Protein AF-A0A9X8VDR3-F1 (afdb_monomer_lite)

Organism: Serratia marcescens (NCBI:txid615)

InterPro domains:
  IPR025528 BrnA antitoxin of type II toxin-antitoxin system [PF14384] (17-70)

Sequence (78 aa):
SLSALPDEDIDYADAPALGEETWQTAVQGRFYKPMKVSKTIRIDADVLAWLQRPGKGYQKRLNAVLREAMLKEHEHEE

Radius of gyration: 23.39 Å; chains: 1; bounding box: 44×26×56 Å

Foldseek 3Di:
DVVPDDPVPDDCPVPDDDDPVCVVPDDPCPPPDPDDDDDDDDDDPVLQVVLCVVDPDSVVVVVVVVVVVVVVVVVVVD

Secondary structure (DSSP, 8-state):
-GGGS-GGG---SSSPPPPHHHHHT--TTTT----PPP------HHHHHHHHTT-S-HHHHHHHHHHHHHHHHHHHH-

pLDDT: mean 85.29, std 8.88, range [51.0, 96.31]

Structure (mmCIF, N/CA/C/O backbone):
data_AF-A0A9X8VDR3-F1
#
_entry.id   AF-A0A9X8VDR3-F1
#
loop_
_atom_site.group_PDB
_atom_site.id
_atom_site.type_symbol
_atom_site.label_atom_id
_atom_site.label_alt_id
_atom_site.label_comp_id
_atom_site.label_asym_id
_atom_site.label_entity_id
_atom_site.label_seq_id
_atom_site.pdbx_PDB_ins_code
_atom_site.Cartn_x
_atom_site.Cartn_y
_atom_site.Cartn_z
_atom_site.occupancy
_atom_site.B_iso_or_equiv
_atom_site.auth_seq_id
_atom_site.auth_comp_id
_atom_site.auth_asym_id
_atom_site.auth_atom_id
_atom_site.pdbx_PDB_model_num
ATOM 1 N N . SER A 1 1 ? 19.601 -16.472 -41.167 1.00 70.88 1 SER A N 1
ATOM 2 C CA . SER A 1 1 ? 18.913 -15.856 -40.011 1.00 70.88 1 SER A CA 1
ATOM 3 C C . SER A 1 1 ? 19.806 -14.755 -39.473 1.00 70.88 1 SER A C 1
ATOM 5 O O . SER A 1 1 ? 21.013 -14.933 -39.529 1.00 70.88 1 SER A O 1
ATOM 7 N N . LEU A 1 2 ? 19.246 -13.642 -38.976 1.00 68.69 2 LEU A N 1
ATOM 8 C CA . LEU A 1 2 ? 20.034 -12.530 -38.405 1.00 68.69 2 LEU A CA 1
ATOM 9 C C . LEU A 1 2 ? 20.996 -13.003 -37.300 1.00 68.69 2 LEU A C 1
ATOM 11 O O . LEU A 1 2 ? 22.103 -12.512 -37.193 1.00 68.69 2 LEU A O 1
ATOM 15 N N . SER A 1 3 ? 20.615 -14.053 -36.569 1.00 78.62 3 SER A N 1
ATOM 16 C CA . SER A 1 3 ? 21.429 -14.715 -35.543 1.00 78.62 3 SER A CA 1
ATOM 17 C C . SER A 1 3 ? 22.710 -15.406 -36.038 1.00 78.62 3 SER A C 1
ATOM 19 O O . SER A 1 3 ? 23.431 -15.969 -35.224 1.00 78.62 3 SER A O 1
ATOM 21 N N . ALA A 1 4 ? 22.932 -15.491 -37.352 1.00 86.00 4 ALA A N 1
ATOM 22 C CA . ALA A 1 4 ? 24.099 -16.140 -37.954 1.00 86.00 4 ALA A CA 1
ATOM 23 C C . ALA A 1 4 ? 25.040 -15.145 -38.655 1.00 86.00 4 ALA A C 1
ATOM 25 O O . ALA A 1 4 ? 26.056 -15.569 -39.199 1.00 86.00 4 ALA A O 1
ATOM 26 N N . LEU A 1 5 ? 24.681 -13.857 -38.681 1.00 85.81 5 LEU A N 1
ATOM 27 C CA . LEU A 1 5 ? 25.545 -12.786 -39.171 1.00 85.81 5 LEU A CA 1
ATOM 28 C C . LEU A 1 5 ? 26.480 -12.335 -38.040 1.00 85.81 5 LEU A C 1
ATOM 30 O O . LEU A 1 5 ? 26.061 -12.362 -36.880 1.00 85.81 5 LEU A O 1
ATOM 34 N N . PRO A 1 6 ? 27.725 -11.946 -38.350 1.00 86.25 6 PRO A N 1
ATOM 35 C CA . PRO A 1 6 ? 28.579 -11.281 -37.379 1.00 86.25 6 PRO A CA 1
ATOM 36 C C . PRO A 1 6 ? 28.009 -9.890 -37.059 1.00 86.25 6 PRO A C 1
ATOM 38 O O . PRO A 1 6 ? 27.419 -9.243 -37.923 1.00 86.25 6 PRO A O 1
ATOM 41 N N . ASP A 1 7 ? 28.192 -9.428 -35.821 1.00 80.94 7 ASP A N 1
ATOM 42 C CA . ASP A 1 7 ? 27.607 -8.168 -35.332 1.00 80.94 7 ASP A CA 1
ATOM 43 C C . ASP A 1 7 ? 28.007 -6.940 -36.175 1.00 80.94 7 ASP A C 1
ATOM 45 O O . ASP A 1 7 ? 27.259 -5.971 -36.257 1.00 80.94 7 ASP A O 1
ATOM 49 N N . GLU A 1 8 ? 29.171 -6.992 -36.831 1.00 82.69 8 GLU A N 1
ATOM 50 C CA . GLU A 1 8 ? 29.689 -5.935 -37.712 1.00 82.69 8 GLU A CA 1
ATOM 51 C C . GLU A 1 8 ? 28.881 -5.744 -39.005 1.00 82.69 8 GLU A C 1
ATOM 53 O O . GLU A 1 8 ? 28.863 -4.644 -39.554 1.00 82.69 8 GLU A O 1
ATOM 58 N N . ASP A 1 9 ? 28.178 -6.789 -39.452 1.00 85.06 9 ASP A N 1
ATOM 59 C CA . ASP A 1 9 ? 27.340 -6.772 -40.655 1.00 85.06 9 ASP A CA 1
ATOM 60 C C . ASP A 1 9 ? 25.867 -6.440 -40.336 1.00 85.06 9 ASP A C 1
ATOM 62 O O . ASP A 1 9 ? 25.010 -6.460 -41.227 1.00 85.06 9 ASP A O 1
ATOM 66 N N . ILE A 1 10 ? 25.539 -6.159 -39.067 1.00 84.50 10 ILE A N 1
ATOM 67 C CA . ILE A 1 10 ? 24.194 -5.750 -38.656 1.00 84.50 10 ILE A CA 1
ATOM 68 C C . ILE A 1 10 ? 24.002 -4.270 -38.998 1.00 84.50 10 ILE A C 1
ATOM 70 O O . ILE A 1 10 ? 24.681 -3.392 -38.472 1.00 84.50 10 ILE A O 1
ATOM 74 N N . ASP A 1 11 ? 23.043 -3.992 -39.878 1.00 84.00 11 ASP A N 1
ATOM 75 C CA . ASP A 1 11 ? 22.645 -2.628 -40.217 1.00 84.00 11 ASP A CA 1
ATOM 76 C C . ASP A 1 11 ? 21.812 -2.008 -39.080 1.00 84.00 11 ASP A C 1
ATOM 78 O O . ASP A 1 11 ? 20.787 -2.559 -38.681 1.00 84.00 11 ASP A O 1
ATOM 82 N N . TYR A 1 12 ? 22.262 -0.856 -38.575 1.00 81.81 12 TYR A N 1
ATOM 83 C CA . TYR A 1 12 ? 21.599 -0.060 -37.532 1.00 81.81 12 TYR A CA 1
ATOM 84 C C . TYR A 1 12 ? 21.025 1.262 -38.074 1.00 81.81 12 TYR A C 1
ATOM 86 O O . TYR A 1 12 ? 20.690 2.156 -37.291 1.00 81.81 12 TYR A O 1
ATOM 94 N N . ALA A 1 13 ? 20.941 1.443 -39.398 1.00 83.88 13 ALA A N 1
ATOM 95 C CA . ALA A 1 13 ? 20.508 2.700 -40.013 1.00 83.88 13 ALA A CA 1
ATOM 96 C C . ALA A 1 13 ? 19.084 3.130 -39.614 1.00 83.88 13 ALA A C 1
ATOM 98 O O . ALA A 1 13 ? 18.790 4.327 -39.575 1.00 83.88 13 ALA A O 1
ATOM 99 N N . ASP A 1 14 ? 18.201 2.180 -39.307 1.00 85.12 14 ASP A N 1
ATOM 100 C CA . ASP A 1 14 ? 16.828 2.423 -38.858 1.00 85.12 14 ASP A CA 1
ATOM 101 C C . ASP A 1 14 ? 16.695 2.560 -37.330 1.00 85.12 14 ASP A C 1
ATOM 103 O O . ASP A 1 14 ? 15.732 3.160 -36.843 1.00 85.12 14 ASP A O 1
ATOM 107 N N . ALA A 1 15 ? 17.666 2.045 -36.574 1.00 82.00 15 ALA A N 1
ATOM 108 C CA . ALA A 1 15 ? 17.674 2.019 -35.116 1.00 82.00 15 ALA A CA 1
ATOM 109 C C . ALA A 1 15 ? 19.093 2.280 -34.565 1.00 82.00 15 ALA A C 1
ATOM 111 O O . ALA A 1 15 ? 19.782 1.341 -34.153 1.00 82.00 15 ALA A O 1
ATOM 112 N N . PRO A 1 16 ? 19.546 3.549 -34.527 1.00 81.25 16 PRO A N 1
ATOM 113 C CA . PRO A 1 16 ? 20.867 3.883 -34.011 1.00 81.25 16 PRO A CA 1
ATOM 114 C C . PRO A 1 16 ? 21.001 3.488 -32.535 1.00 81.25 16 PRO A C 1
ATOM 116 O O . PRO A 1 16 ? 20.054 3.600 -31.752 1.00 81.25 16 PRO A O 1
ATOM 119 N N . ALA A 1 17 ? 22.200 3.051 -32.145 1.00 79.25 17 ALA A N 1
ATOM 120 C CA . ALA A 1 17 ? 22.490 2.678 -30.767 1.00 79.25 17 ALA A CA 1
ATOM 121 C C . ALA A 1 17 ? 22.265 3.861 -29.807 1.00 79.25 17 ALA A C 1
ATOM 123 O O . ALA A 1 17 ? 22.704 4.986 -30.055 1.00 79.25 17 ALA A O 1
ATOM 124 N N . LEU A 1 18 ? 21.591 3.592 -28.687 1.00 82.62 18 LEU A N 1
ATOM 125 C CA . LEU A 1 18 ? 21.383 4.569 -27.621 1.00 82.62 18 LEU A CA 1
ATOM 126 C C . LEU A 1 18 ? 22.709 4.830 -26.898 1.00 82.62 18 LEU A C 1
ATOM 128 O O . LEU A 1 18 ? 23.339 3.899 -26.396 1.00 82.62 18 LEU A O 1
ATOM 132 N N . GLY A 1 19 ? 23.122 6.096 -26.836 1.00 83.50 19 GLY A N 1
ATO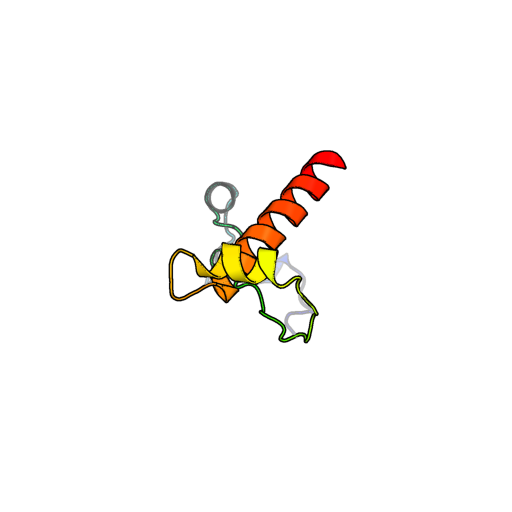M 133 C CA . GLY A 1 19 ? 24.326 6.509 -26.118 1.00 83.50 19 GLY A CA 1
ATOM 134 C C . GLY A 1 19 ? 24.158 6.462 -24.596 1.00 83.50 19 GLY A C 1
ATOM 135 O O . GLY A 1 19 ? 23.048 6.379 -24.070 1.00 83.50 19 GLY A O 1
ATOM 136 N N . GLU A 1 20 ? 25.266 6.579 -23.868 1.00 78.94 20 GLU A N 1
ATOM 137 C CA . GLU A 1 20 ? 25.270 6.601 -22.397 1.00 78.94 20 GLU A CA 1
ATOM 138 C C . GLU A 1 20 ? 24.356 7.704 -21.824 1.00 78.94 20 GLU A C 1
ATOM 140 O O . GLU A 1 20 ? 23.624 7.479 -20.867 1.00 78.94 20 GLU A O 1
ATOM 145 N N . GLU A 1 21 ? 24.297 8.873 -22.470 1.00 81.88 21 GLU A N 1
ATOM 146 C CA . GLU A 1 21 ? 23.433 9.998 -22.072 1.00 81.88 21 GL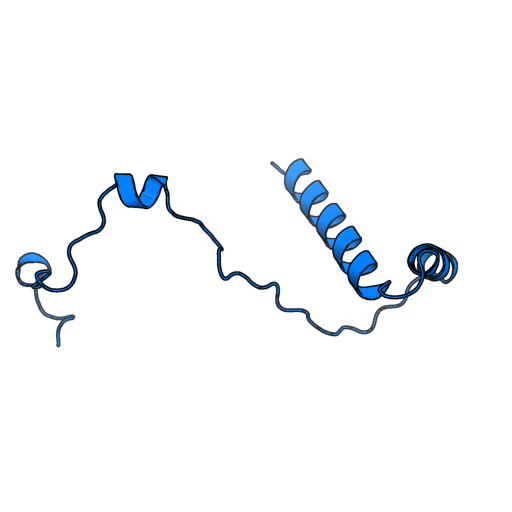U A CA 1
ATOM 147 C C . GLU A 1 21 ? 21.942 9.615 -21.996 1.00 81.88 21 GLU A C 1
ATOM 149 O O . GLU A 1 21 ? 21.223 10.004 -21.070 1.00 81.88 21 GLU A O 1
ATOM 154 N N . THR A 1 22 ? 21.471 8.803 -22.946 1.00 80.19 22 THR A N 1
ATOM 155 C CA . THR A 1 22 ? 20.086 8.318 -22.955 1.00 80.19 22 THR A CA 1
ATOM 156 C C . THR A 1 22 ? 19.799 7.334 -21.823 1.00 80.19 22 THR A C 1
ATOM 158 O O . THR A 1 22 ? 18.665 7.280 -21.346 1.00 80.19 22 THR A O 1
ATOM 161 N N . TRP A 1 23 ? 20.807 6.604 -21.340 1.00 79.19 23 TRP A N 1
ATOM 162 C CA . TRP A 1 23 ? 20.665 5.710 -20.188 1.00 79.19 23 TRP A CA 1
ATOM 163 C C . TRP A 1 23 ? 20.640 6.473 -18.861 1.00 79.19 23 TRP A C 1
ATOM 165 O O . TRP A 1 23 ? 19.863 6.117 -17.977 1.00 79.19 23 TRP A O 1
ATOM 175 N N . GLN A 1 24 ? 21.385 7.577 -18.750 1.00 80.50 24 GLN A N 1
ATOM 176 C CA . GLN A 1 24 ? 21.397 8.435 -17.553 1.00 80.50 24 GLN A CA 1
ATOM 177 C C . GLN A 1 24 ? 20.026 9.061 -17.242 1.00 80.50 24 GLN A C 1
ATOM 179 O O . GLN A 1 24 ? 19.708 9.345 -16.089 1.00 80.50 24 GLN A O 1
ATOM 184 N N . THR A 1 25 ? 19.193 9.268 -18.264 1.00 81.50 25 THR A N 1
ATOM 185 C CA . THR A 1 25 ? 17.836 9.828 -18.126 1.00 81.50 25 THR A CA 1
ATOM 186 C C . THR A 1 25 ? 16.731 8.776 -18.243 1.00 81.50 25 THR A C 1
ATOM 188 O O . THR A 1 25 ? 15.539 9.106 -18.217 1.00 81.50 25 THR A O 1
ATOM 191 N N . ALA A 1 26 ? 17.096 7.497 -18.35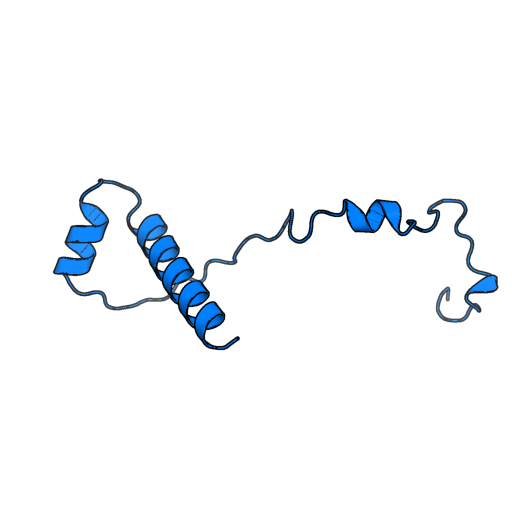4 1.00 80.06 26 ALA A N 1
ATOM 192 C CA . ALA A 1 26 ? 16.140 6.417 -18.515 1.00 80.06 26 ALA A CA 1
ATOM 193 C C . ALA A 1 26 ? 15.294 6.227 -17.245 1.00 80.06 26 ALA A C 1
ATOM 195 O O . ALA A 1 26 ? 15.795 6.094 -16.130 1.00 80.06 26 ALA A O 1
ATOM 196 N N . VAL A 1 27 ? 13.970 6.161 -17.415 1.00 78.06 27 VAL A N 1
ATOM 197 C CA . VAL A 1 27 ? 13.042 5.896 -16.308 1.00 78.06 27 VAL A CA 1
ATOM 198 C C . VAL A 1 27 ? 12.858 4.390 -16.157 1.00 78.06 27 VAL A C 1
ATOM 200 O O . VAL A 1 27 ? 12.076 3.768 -16.886 1.00 78.06 27 VAL A O 1
ATOM 203 N N . GLN A 1 28 ? 13.537 3.799 -15.177 1.00 75.81 28 GLN A N 1
ATOM 204 C CA . GLN A 1 28 ? 13.332 2.397 -14.832 1.00 75.81 28 GLN A CA 1
ATOM 205 C C . GLN A 1 28 ? 11.912 2.179 -14.282 1.00 75.81 28 GLN A C 1
ATOM 207 O O . GLN A 1 28 ? 11.405 2.946 -13.465 1.00 75.81 28 GLN A O 1
ATOM 212 N N . GLY A 1 29 ? 11.239 1.122 -14.742 1.00 70.69 29 GLY A N 1
ATOM 213 C CA . GLY A 1 29 ? 9.966 0.695 -14.155 1.00 70.69 29 GLY A CA 1
ATOM 214 C C . GLY A 1 29 ? 8.749 1.565 -14.488 1.00 70.69 29 GLY A C 1
ATOM 215 O O . GLY A 1 29 ? 7.702 1.369 -13.874 1.00 70.69 29 GLY A O 1
ATOM 216 N N . ARG A 1 30 ? 8.816 2.462 -15.488 1.00 72.25 30 ARG A N 1
ATOM 217 C CA . ARG A 1 30 ? 7.680 3.317 -15.912 1.00 72.25 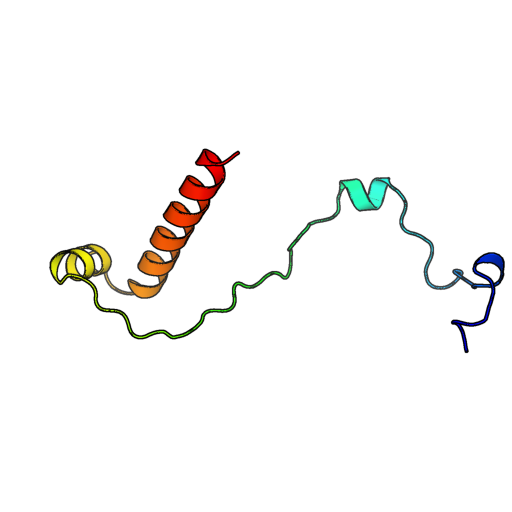30 ARG A CA 1
ATOM 218 C C . ARG A 1 30 ? 6.367 2.550 -16.129 1.00 72.25 30 ARG A C 1
ATOM 220 O O . ARG A 1 30 ? 5.288 3.082 -15.878 1.00 72.25 30 ARG A O 1
ATOM 227 N N . PHE A 1 31 ? 6.456 1.308 -16.600 1.00 76.06 31 PHE A N 1
ATOM 228 C CA . PHE A 1 31 ? 5.301 0.451 -16.875 1.00 76.06 31 PHE A CA 1
ATOM 229 C C . PHE A 1 31 ? 5.093 -0.661 -15.845 1.00 76.06 31 PHE A C 1
ATOM 231 O O . PHE A 1 31 ? 4.177 -1.471 -16.008 1.00 76.06 31 PHE A O 1
ATOM 238 N N . TYR A 1 32 ? 5.900 -0.711 -14.781 1.00 77.88 32 TYR A N 1
ATOM 239 C CA . TYR A 1 32 ? 5.733 -1.719 -13.746 1.00 77.88 32 TYR A CA 1
ATOM 240 C C . TYR A 1 32 ? 4.399 -1.512 -13.025 1.00 77.88 32 TYR A C 1
ATOM 242 O O . TYR A 1 32 ? 4.142 -0.485 -12.393 1.00 77.88 32 TYR A O 1
ATOM 250 N N . LYS A 1 33 ? 3.528 -2.515 -13.123 1.00 72.75 33 LYS A N 1
ATOM 251 C CA . LYS A 1 33 ? 2.267 -2.579 -12.389 1.00 72.75 33 LYS A CA 1
ATOM 252 C C . LYS A 1 33 ? 2.329 -3.789 -11.466 1.00 72.75 33 LYS A C 1
ATOM 254 O O . LYS A 1 33 ? 2.376 -4.908 -11.973 1.00 72.75 33 LYS A O 1
ATOM 259 N N . PRO A 1 34 ? 2.286 -3.598 -10.136 1.00 77.44 34 PRO A N 1
ATOM 260 C CA . PRO A 1 34 ? 2.230 -4.714 -9.205 1.00 77.44 34 PRO A CA 1
ATOM 261 C C . PRO A 1 34 ? 1.027 -5.601 -9.528 1.00 77.44 34 PRO A C 1
ATOM 263 O O . PRO A 1 34 ? -0.121 -5.140 -9.488 1.00 77.44 34 PRO A O 1
ATOM 266 N N . MET A 1 35 ? 1.286 -6.867 -9.848 1.00 83.69 35 MET A N 1
ATOM 267 C CA . MET A 1 35 ? 0.228 -7.848 -10.049 1.00 83.69 35 MET A CA 1
ATOM 268 C C . MET A 1 35 ? -0.408 -8.162 -8.698 1.00 83.69 35 MET A C 1
ATOM 270 O O . MET A 1 35 ? 0.227 -8.711 -7.800 1.00 83.69 35 MET A O 1
ATOM 274 N N . LYS A 1 36 ? -1.676 -7.782 -8.535 1.00 83.62 36 LYS A N 1
ATOM 275 C CA . LYS A 1 36 ? -2.434 -8.095 -7.324 1.00 83.62 36 LYS A CA 1
ATOM 276 C C . LYS A 1 36 ? -2.924 -9.529 -7.409 1.00 83.62 36 LYS A C 1
ATOM 278 O O . LYS A 1 36 ? -3.686 -9.868 -8.310 1.00 83.62 36 LYS A O 1
ATOM 283 N N . VAL A 1 37 ? -2.529 -10.343 -6.441 1.00 88.06 37 VAL A N 1
ATOM 284 C CA . VAL A 1 37 ? -3.014 -11.715 -6.307 1.00 88.06 37 VAL A CA 1
ATOM 285 C C . VAL A 1 37 ? -4.095 -11.745 -5.233 1.00 88.06 37 VAL A C 1
ATOM 287 O O . VAL A 1 37 ? -3.885 -11.260 -4.124 1.00 88.06 37 VAL A O 1
ATOM 290 N N . SER A 1 38 ? -5.263 -12.303 -5.560 1.00 88.12 38 SER A N 1
ATOM 291 C CA . SER A 1 38 ? -6.323 -12.520 -4.573 1.00 88.12 38 SER A CA 1
ATOM 292 C C . SER A 1 38 ? -5.964 -13.716 -3.695 1.00 88.12 38 SER A C 1
ATOM 294 O O . SER A 1 38 ? -5.754 -14.823 -4.197 1.00 88.12 38 SER A O 1
ATOM 296 N N . LYS A 1 39 ? -5.873 -13.491 -2.385 1.00 88.88 39 LYS A N 1
ATOM 297 C CA . LYS A 1 39 ? -5.646 -14.523 -1.371 1.00 88.88 39 LYS A CA 1
ATOM 298 C C . LYS A 1 39 ? -6.637 -14.318 -0.232 1.00 88.88 39 LYS A C 1
ATOM 300 O O . LYS A 1 39 ? -6.917 -13.183 0.149 1.00 88.88 39 LYS A O 1
ATOM 305 N N . THR A 1 40 ? -7.142 -15.416 0.318 1.00 92.50 40 THR A N 1
ATOM 306 C CA . THR A 1 40 ? -7.991 -15.385 1.511 1.00 92.50 40 THR A CA 1
ATOM 307 C C . THR A 1 40 ? -7.097 -15.430 2.744 1.00 92.50 40 THR A C 1
ATOM 309 O O . THR A 1 40 ? -6.406 -16.421 2.966 1.00 92.50 40 THR A O 1
ATOM 312 N N . ILE A 1 41 ? -7.112 -14.361 3.539 1.00 91.31 41 ILE A N 1
ATOM 313 C CA . ILE A 1 41 ? -6.385 -14.248 4.809 1.00 91.31 41 ILE A CA 1
ATOM 314 C C . ILE A 1 41 ? -7.364 -13.928 5.937 1.00 91.31 41 ILE A C 1
ATOM 316 O O . ILE A 1 41 ? -8.440 -13.377 5.693 1.00 91.31 41 ILE A O 1
ATOM 320 N N . ARG A 1 42 ? -6.991 -14.266 7.173 1.00 93.69 42 ARG A N 1
ATOM 321 C CA . ARG A 1 42 ? -7.708 -13.818 8.372 1.00 93.69 42 ARG A CA 1
ATOM 322 C C . ARG A 1 42 ? -7.014 -12.573 8.912 1.00 93.69 42 ARG A C 1
ATOM 324 O O . ARG A 1 42 ? -5.790 -12.520 8.924 1.00 93.69 42 ARG A O 1
ATOM 331 N N . ILE A 1 43 ? -7.805 -11.582 9.299 1.00 92.94 43 ILE A N 1
ATOM 332 C CA . ILE A 1 43 ? -7.349 -10.314 9.873 1.00 92.94 43 ILE A CA 1
ATOM 333 C C . ILE A 1 43 ? -8.139 -10.125 11.161 1.00 92.94 43 ILE A C 1
ATOM 335 O O . ILE A 1 43 ? -9.346 -10.387 11.169 1.00 92.94 43 ILE A O 1
ATOM 339 N N . ASP A 1 44 ? -7.473 -9.669 12.215 1.00 96.31 44 ASP A N 1
ATOM 340 C CA . ASP A 1 44 ? -8.132 -9.369 13.479 1.00 96.31 44 ASP A CA 1
ATOM 341 C C . ASP A 1 44 ? -9.190 -8.268 13.312 1.00 96.31 44 ASP A C 1
ATOM 343 O O . ASP A 1 44 ? -9.091 -7.371 12.463 1.00 96.31 44 ASP A O 1
ATOM 347 N N . ALA A 1 45 ? -10.261 -8.369 14.099 1.00 95.88 45 ALA A N 1
ATOM 348 C CA . ALA A 1 45 ? -11.440 -7.521 13.941 1.00 95.88 45 ALA A CA 1
ATOM 349 C C . ALA A 1 45 ? -11.146 -6.039 14.232 1.00 95.88 45 ALA A C 1
ATOM 351 O O . ALA A 1 45 ? -11.688 -5.153 13.569 1.00 95.88 45 ALA A O 1
ATOM 352 N N . ASP A 1 46 ? -10.271 -5.767 15.195 1.00 96.31 46 ASP A N 1
ATOM 353 C CA . ASP A 1 46 ? -9.815 -4.431 15.575 1.00 96.31 46 ASP A CA 1
ATOM 354 C C . ASP A 1 46 ? -8.935 -3.790 14.491 1.00 96.31 46 ASP A C 1
ATOM 356 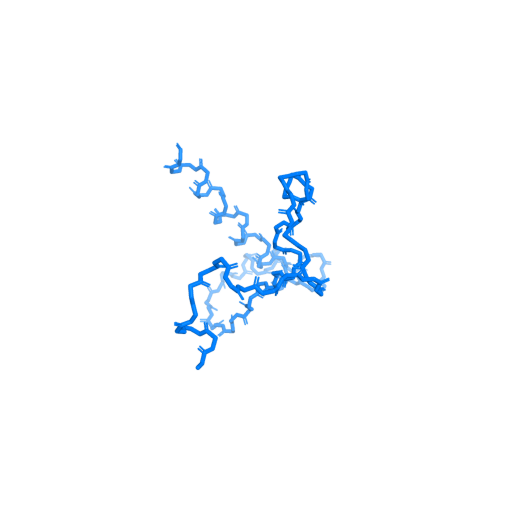O O . ASP A 1 46 ? -9.142 -2.626 14.133 1.00 96.31 46 ASP A O 1
ATOM 360 N N . VAL A 1 47 ? -8.027 -4.561 13.891 1.00 94.81 47 VAL A N 1
ATOM 361 C CA . VAL A 1 47 ? -7.199 -4.132 12.757 1.00 94.81 47 VAL A CA 1
ATOM 362 C C . VAL A 1 47 ? -8.081 -3.807 11.554 1.00 94.81 47 VAL A C 1
ATOM 364 O O . VAL A 1 47 ? -7.901 -2.770 10.905 1.00 94.81 47 VAL A O 1
ATOM 367 N N . LEU A 1 48 ? -9.081 -4.647 11.269 1.00 93.75 48 LEU A N 1
ATOM 368 C CA . LEU A 1 48 ? -10.037 -4.383 10.197 1.00 93.75 48 LEU A CA 1
ATOM 369 C C . LEU A 1 48 ? -10.851 -3.110 10.470 1.00 93.75 48 LEU A C 1
ATOM 371 O O . LEU A 1 48 ? -10.995 -2.276 9.571 1.00 93.75 48 LEU A O 1
ATOM 375 N N . ALA A 1 49 ? -11.339 -2.929 11.700 1.00 94.75 49 ALA A N 1
ATOM 376 C CA . ALA A 1 49 ? -12.075 -1.734 12.099 1.00 94.75 49 ALA A CA 1
ATOM 377 C C . ALA A 1 49 ? -11.215 -0.468 11.950 1.00 94.75 49 ALA A C 1
ATOM 379 O O . ALA A 1 49 ? -11.672 0.529 11.383 1.00 94.75 49 ALA A O 1
ATOM 380 N N . TRP A 1 50 ? -9.948 -0.513 12.376 1.00 94.75 50 TRP A N 1
ATOM 381 C CA . TRP A 1 50 ? -8.994 0.581 12.195 1.00 94.75 50 TRP A CA 1
ATOM 382 C C . TRP A 1 50 ? -8.783 0.921 10.714 1.00 94.75 50 TRP A C 1
ATOM 384 O O . TRP A 1 50 ? -8.906 2.088 10.329 1.00 94.75 50 TRP A O 1
ATOM 394 N N . LEU A 1 51 ? -8.564 -0.084 9.860 1.00 94.25 51 LEU A N 1
ATOM 395 C CA . LEU A 1 51 ? -8.401 0.108 8.414 1.00 94.25 51 LEU A CA 1
ATOM 396 C C . LEU A 1 51 ? -9.651 0.697 7.748 1.00 94.25 51 LEU A C 1
ATOM 398 O O . LEU A 1 51 ? -9.538 1.363 6.713 1.00 94.25 51 LEU A O 1
ATOM 402 N N . GLN A 1 52 ? -10.839 0.447 8.297 1.00 94.19 52 GLN A N 1
ATOM 403 C CA . GLN A 1 52 ? -12.118 0.936 7.778 1.00 94.19 52 GLN A CA 1
ATOM 404 C C . GLN A 1 52 ? -12.509 2.330 8.288 1.00 94.19 52 GLN A C 1
ATOM 406 O O . GLN A 1 52 ? -13.339 2.969 7.641 1.00 94.19 52 GLN A O 1
ATOM 411 N N . ARG A 1 53 ? -11.886 2.849 9.358 1.00 93.69 53 ARG A N 1
ATOM 412 C CA . ARG A 1 53 ? -12.172 4.187 9.927 1.00 93.69 53 ARG A CA 1
ATOM 413 C C . ARG A 1 53 ? -12.295 5.321 8.895 1.00 93.69 53 ARG A C 1
ATOM 415 O O . ARG A 1 53 ? -13.239 6.096 9.011 1.00 93.69 53 ARG A O 1
ATOM 422 N N . PRO A 1 54 ? -11.423 5.434 7.870 1.00 89.88 54 PRO A N 1
ATOM 423 C CA . PRO A 1 54 ? -11.505 6.518 6.883 1.00 89.88 54 PRO A CA 1
ATOM 424 C C . PRO A 1 54 ? -12.605 6.320 5.822 1.00 89.88 54 PRO A C 1
ATOM 426 O O . PRO A 1 54 ? -12.683 7.084 4.863 1.00 89.88 54 PRO A O 1
ATOM 429 N N . GLY A 1 55 ? -13.411 5.259 5.923 1.00 88.69 55 GLY A N 1
ATOM 430 C CA . GLY A 1 55 ? -14.441 4.899 4.952 1.00 88.69 55 GLY A CA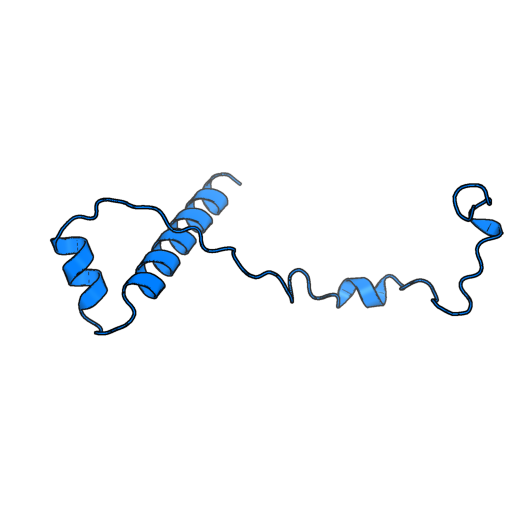 1
ATOM 431 C C . GLY A 1 55 ? -13.942 3.931 3.877 1.00 88.69 55 GLY A C 1
ATOM 432 O O . GLY A 1 55 ? -13.154 3.018 4.138 1.00 88.69 55 GLY A O 1
ATOM 433 N N . LYS A 1 56 ? -14.416 4.096 2.636 1.00 89.50 56 LYS A N 1
ATOM 434 C CA . LYS A 1 56 ? -14.134 3.166 1.526 1.00 89.50 56 LYS A CA 1
ATOM 435 C C . LYS A 1 56 ? -12.624 3.040 1.246 1.00 89.50 56 LYS A C 1
ATOM 437 O O . LYS A 1 56 ? -11.835 3.942 1.525 1.00 89.50 56 LYS A O 1
ATOM 442 N N . GLY A 1 57 ? -12.210 1.900 0.687 1.00 90.56 57 GLY A N 1
ATOM 443 C CA . GLY A 1 57 ? -10.830 1.686 0.222 1.00 90.56 57 GLY A CA 1
ATOM 444 C C . GLY A 1 57 ? -9.875 1.011 1.212 1.00 90.56 57 GLY A C 1
ATOM 445 O O . GLY A 1 57 ? -8.661 1.091 1.020 1.00 90.56 57 GLY A O 1
ATOM 446 N N . TYR A 1 58 ? -10.383 0.315 2.234 1.00 92.62 58 TYR A N 1
ATOM 447 C CA . TYR A 1 58 ? -9.538 -0.370 3.223 1.00 92.62 58 TYR A CA 1
ATOM 448 C C . TYR A 1 58 ? -8.583 -1.393 2.583 1.00 92.62 58 TYR A C 1
ATOM 450 O O . TYR A 1 58 ? -7.439 -1.485 3.001 1.00 92.62 58 TYR A O 1
ATOM 458 N N . GLN A 1 59 ? -8.988 -2.081 1.507 1.00 90.44 59 GLN A N 1
ATOM 459 C CA . GLN A 1 59 ? -8.122 -3.011 0.763 1.00 90.44 59 GLN A CA 1
ATOM 460 C C . GLN A 1 59 ? -6.892 -2.317 0.154 1.00 90.44 59 GLN A C 1
ATOM 462 O O . GLN A 1 59 ? -5.798 -2.877 0.136 1.00 90.44 59 GLN A O 1
ATOM 467 N N . LYS A 1 60 ? -7.050 -1.079 -0.339 1.00 91.31 60 LYS A N 1
ATOM 468 C CA . LYS A 1 60 ? -5.931 -0.287 -0.873 1.00 91.31 60 LYS A CA 1
ATOM 469 C C . LYS A 1 60 ? -4.980 0.126 0.252 1.00 91.31 60 LYS A C 1
ATOM 471 O O . LYS A 1 60 ? -3.772 0.068 0.051 1.00 91.31 60 LYS A O 1
ATOM 476 N N . ARG A 1 61 ? -5.525 0.503 1.416 1.00 93.12 61 ARG A N 1
ATOM 477 C CA . ARG A 1 61 ? -4.745 0.842 2.618 1.00 93.12 61 ARG A CA 1
ATOM 478 C C . ARG A 1 61 ? -3.996 -0.369 3.165 1.00 93.12 61 ARG A C 1
ATOM 480 O O . ARG A 1 61 ? -2.799 -0.267 3.381 1.00 93.12 61 ARG A O 1
ATOM 487 N N . LEU A 1 62 ? -4.662 -1.517 3.273 1.00 93.44 62 LEU A N 1
ATOM 488 C CA . LEU A 1 62 ? -4.046 -2.784 3.664 1.00 93.44 62 LEU A CA 1
ATOM 489 C C . LEU A 1 62 ? -2.824 -3.089 2.790 1.00 93.44 62 LEU A C 1
ATOM 491 O O . LEU A 1 62 ? -1.733 -3.300 3.300 1.00 93.44 62 LEU A O 1
ATOM 495 N N . ASN A 1 63 ? -2.981 -3.028 1.466 1.00 92.69 63 ASN A N 1
ATOM 496 C CA . ASN A 1 63 ? -1.871 -3.284 0.550 1.00 92.69 63 ASN A CA 1
ATOM 497 C C . ASN A 1 63 ? -0.746 -2.232 0.634 1.00 92.69 63 ASN A C 1
ATOM 499 O O . ASN A 1 63 ? 0.394 -2.542 0.309 1.00 92.69 63 ASN A O 1
ATOM 503 N N . ALA A 1 64 ? -1.052 -0.987 1.013 1.00 92.69 64 ALA A N 1
ATOM 504 C CA . ALA A 1 64 ? -0.036 0.043 1.229 1.00 92.69 64 ALA A CA 1
ATOM 505 C C . ALA A 1 64 ? 0.785 -0.239 2.496 1.00 92.69 64 ALA A C 1
ATOM 507 O O . ALA A 1 64 ? 2.007 -0.220 2.421 1.00 92.69 64 ALA A O 1
ATOM 508 N N . VAL A 1 65 ? 0.120 -0.588 3.604 1.00 93.94 65 VAL A N 1
ATOM 509 C CA . VAL A 1 65 ? 0.772 -0.956 4.874 1.00 93.94 65 VAL A CA 1
ATOM 510 C C . VAL A 1 65 ? 1.680 -2.173 4.692 1.00 93.94 65 VAL A C 1
ATOM 512 O O . VAL A 1 65 ? 2.831 -2.144 5.110 1.00 93.94 65 VAL A O 1
ATOM 515 N N . LEU A 1 66 ? 1.200 -3.218 4.008 1.00 93.19 66 LEU A N 1
ATOM 516 C CA . LEU A 1 66 ? 2.007 -4.412 3.734 1.00 93.19 66 LEU A CA 1
ATOM 517 C C . LEU A 1 66 ? 3.244 -4.097 2.884 1.00 93.19 66 LEU A C 1
ATOM 519 O O . LEU A 1 66 ? 4.315 -4.637 3.135 1.00 93.19 66 LEU A O 1
ATOM 523 N N . ARG A 1 67 ? 3.113 -3.207 1.891 1.00 92.69 67 ARG A N 1
ATOM 524 C CA . ARG A 1 67 ? 4.253 -2.783 1.068 1.00 92.69 67 ARG A CA 1
ATOM 525 C C . ARG A 1 67 ? 5.277 -1.999 1.882 1.00 92.69 67 ARG A C 1
ATOM 527 O O . ARG A 1 67 ? 6.464 -2.206 1.691 1.00 92.69 67 ARG A O 1
ATOM 534 N N . GLU A 1 68 ? 4.824 -1.096 2.742 1.00 94.06 68 GLU A N 1
ATOM 535 C CA . GLU A 1 68 ? 5.713 -0.316 3.602 1.00 94.06 68 GLU A CA 1
ATOM 536 C C . GLU A 1 68 ? 6.488 -1.222 4.565 1.00 94.06 68 GLU A C 1
ATOM 538 O O . GLU A 1 68 ? 7.696 -1.069 4.693 1.00 94.06 68 GLU A O 1
ATOM 543 N N . ALA A 1 69 ? 5.813 -2.196 5.183 1.00 94.62 69 ALA A N 1
ATOM 544 C CA . ALA A 1 69 ? 6.460 -3.176 6.052 1.00 94.62 69 ALA A CA 1
ATOM 545 C C . ALA A 1 69 ? 7.518 -4.000 5.298 1.00 94.62 69 ALA A C 1
ATOM 547 O O . ALA A 1 69 ? 8.643 -4.110 5.768 1.00 94.62 69 ALA A O 1
ATOM 548 N N . MET A 1 70 ? 7.182 -4.493 4.100 1.00 93.50 70 MET A N 1
ATOM 549 C CA . MET A 1 70 ? 8.107 -5.242 3.241 1.00 93.50 70 MET A CA 1
ATOM 550 C C . MET A 1 70 ? 9.353 -4.421 2.869 1.00 93.50 70 MET A C 1
ATOM 552 O O . MET A 1 70 ? 10.461 -4.935 2.922 1.00 93.50 70 MET A O 1
ATOM 556 N N . LEU A 1 71 ? 9.189 -3.146 2.491 1.00 92.69 71 LEU A N 1
ATOM 557 C CA . LEU A 1 71 ? 10.322 -2.280 2.136 1.00 92.69 71 LEU A CA 1
ATOM 558 C C . LEU A 1 71 ? 11.215 -1.981 3.345 1.00 92.69 71 LEU A C 1
ATOM 560 O O . LEU A 1 71 ? 12.430 -2.037 3.215 1.00 92.69 71 LEU A O 1
ATOM 564 N N . LYS A 1 72 ? 10.619 -1.722 4.515 1.00 93.44 72 LYS A N 1
ATOM 565 C CA . LYS A 1 72 ? 11.363 -1.497 5.763 1.00 93.44 72 LYS A CA 1
ATOM 566 C C . LYS A 1 72 ? 12.188 -2.710 6.189 1.00 93.44 72 LYS A C 1
ATOM 568 O O . LYS A 1 72 ? 13.252 -2.536 6.766 1.00 93.44 72 LYS A O 1
ATOM 573 N N . GLU A 1 73 ? 11.686 -3.917 5.942 1.00 92.00 73 GLU A N 1
ATOM 574 C CA . GLU A 1 73 ? 12.417 -5.155 6.218 1.00 92.00 73 GLU A CA 1
ATOM 575 C C . GLU A 1 73 ? 13.619 -5.307 5.276 1.00 92.00 73 GLU A C 1
ATOM 577 O O . GLU A 1 73 ? 14.726 -5.535 5.748 1.00 92.00 73 GLU A O 1
ATOM 582 N N . HIS A 1 74 ? 13.437 -5.047 3.976 1.00 82.69 74 HIS A N 1
ATOM 583 C CA . HIS A 1 74 ? 14.539 -5.054 3.006 1.00 82.69 74 HIS A CA 1
ATOM 584 C C . HIS A 1 74 ? 15.619 -3.997 3.290 1.00 82.69 74 HIS A C 1
ATOM 586 O O . HIS A 1 74 ? 16.793 -4.274 3.090 1.00 82.69 74 HIS A O 1
ATOM 592 N N . GLU A 1 75 ? 15.252 -2.806 3.774 1.00 79.50 75 GLU A N 1
ATOM 593 C CA . GLU A 1 75 ? 16.219 -1.765 4.172 1.00 79.50 75 GLU A CA 1
ATOM 594 C C . GLU A 1 75 ? 17.056 -2.149 5.403 1.00 79.50 75 GLU A C 1
ATOM 596 O O . GLU A 1 75 ? 18.094 -1.542 5.642 1.00 79.50 75 GLU A O 1
ATOM 601 N N . HIS A 1 76 ? 16.601 -3.111 6.209 1.00 69.94 76 HIS A N 1
ATOM 602 C CA . HIS A 1 76 ? 17.286 -3.551 7.426 1.00 69.94 76 HIS A CA 1
ATOM 603 C C . HIS A 1 76 ? 18.273 -4.706 7.190 1.00 69.94 76 HIS A C 1
ATOM 605 O O . HIS A 1 76 ? 19.070 -5.007 8.082 1.00 69.94 76 HIS A O 1
ATOM 611 N N . GLU A 1 77 ? 18.181 -5.375 6.038 1.00 57.16 77 GLU A N 1
ATOM 612 C CA . GLU A 1 77 ? 19.044 -6.497 5.642 1.00 57.16 77 GLU A CA 1
ATOM 613 C C . GLU A 1 77 ? 20.260 -6.063 4.799 1.00 57.16 77 GLU A C 1
ATOM 615 O O . GLU A 1 77 ? 21.193 -6.853 4.642 1.00 57.16 77 GLU A O 1
ATOM 620 N N . GLU A 1 78 ? 20.267 -4.821 4.305 1.00 51.00 78 GLU A N 1
ATOM 621 C CA . GLU A 1 78 ? 21.361 -4.175 3.552 1.00 51.00 78 GLU A CA 1
ATOM 622 C C . GLU A 1 78 ? 22.264 -3.326 4.467 1.00 51.00 78 GLU A C 1
ATOM 624 O O . GLU A 1 78 ? 23.501 -3.342 4.258 1.00 51.00 78 GLU A O 1
#